Protein AF-R0KTW5-F1 (afdb_monomer_lite)

Sequence (83 aa):
MEVMKVPSIKKKNDTMFNKRKIYEKIMSLVNKKENNESFVKLEDIWRETQGLYTRHEVEDVISSFCSTGTWVRTENDEIKIFE

Structure (mmCIF, N/CA/C/O backbone):
data_AF-R0KTW5-F1
#
_entry.id   AF-R0KTW5-F1
#
loop_
_atom_site.group_PDB
_atom_site.id
_atom_site.type_symbol
_atom_site.label_atom_id
_atom_site.label_alt_id
_atom_site.label_comp_id
_atom_site.label_asym_id
_atom_site.label_entity_id
_atom_site.label_seq_id
_atom_site.pdbx_PDB_ins_code
_atom_site.Cartn_x
_atom_site.Cartn_y
_atom_site.Cartn_z
_atom_site.occupancy
_atom_site.B_iso_or_equiv
_atom_site.auth_seq_id
_atom_site.auth_comp_id
_atom_site.auth_asym_id
_atom_site.auth_atom_id
_atom_site.pdbx_PDB_model_num
ATOM 1 N N . MET A 1 1 ? 43.092 -0.718 -31.199 1.00 37.25 1 MET A N 1
ATOM 2 C CA . MET A 1 1 ? 42.566 0.022 -30.034 1.00 37.25 1 MET A CA 1
ATOM 3 C C . MET A 1 1 ? 41.394 -0.789 -29.506 1.00 37.25 1 MET A C 1
ATOM 5 O O . MET A 1 1 ? 40.332 -0.777 -30.113 1.00 37.25 1 MET A O 1
ATOM 9 N N . GLU A 1 2 ? 41.626 -1.618 -28.491 1.00 44.47 2 GLU A N 1
ATOM 10 C CA . GLU A 1 2 ? 40.582 -2.472 -27.917 1.00 44.47 2 GLU A CA 1
ATOM 11 C C . GLU A 1 2 ? 39.733 -1.628 -26.964 1.00 44.47 2 GLU A C 1
ATOM 13 O O . GLU A 1 2 ? 40.164 -1.244 -25.880 1.00 44.47 2 GLU A O 1
ATOM 18 N N . VAL A 1 3 ? 38.531 -1.267 -27.411 1.00 56.94 3 VAL A N 1
ATOM 19 C CA . VAL A 1 3 ? 37.536 -0.576 -26.588 1.00 56.94 3 VAL A CA 1
ATOM 20 C C . VAL A 1 3 ? 36.953 -1.572 -25.588 1.00 56.94 3 VAL A C 1
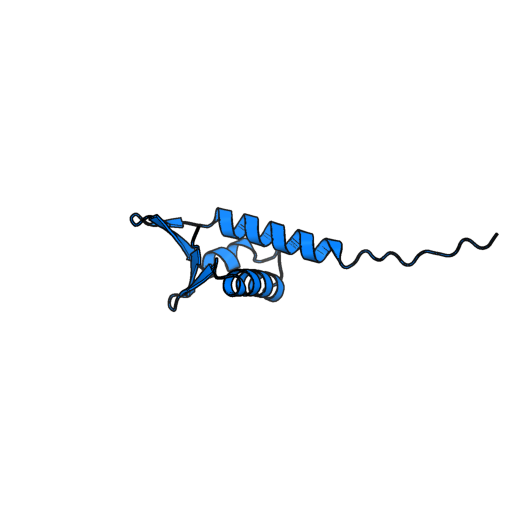ATOM 22 O O . VAL A 1 3 ? 36.096 -2.388 -25.926 1.00 56.94 3 VAL A O 1
ATOM 25 N N . MET A 1 4 ? 37.438 -1.524 -24.346 1.00 52.91 4 MET A N 1
ATOM 26 C CA . MET A 1 4 ? 36.862 -2.275 -23.231 1.00 52.91 4 MET A CA 1
ATOM 27 C C . MET A 1 4 ? 35.372 -1.920 -23.086 1.00 52.91 4 MET A C 1
ATOM 29 O O . MET A 1 4 ? 35.012 -0.791 -22.754 1.00 52.91 4 MET A O 1
ATOM 33 N N . LYS A 1 5 ? 34.490 -2.896 -23.341 1.00 50.47 5 LYS A N 1
ATOM 34 C CA . LYS A 1 5 ? 33.054 -2.810 -23.040 1.00 50.47 5 LYS A CA 1
ATOM 35 C C . LYS A 1 5 ? 32.883 -2.672 -21.528 1.00 50.47 5 LYS A C 1
ATOM 37 O O . LYS A 1 5 ? 33.042 -3.643 -20.794 1.00 50.47 5 LYS A O 1
ATOM 42 N N . VAL A 1 6 ? 32.527 -1.474 -21.074 1.00 58.56 6 VAL A N 1
ATOM 43 C CA . VAL A 1 6 ? 32.111 -1.228 -19.689 1.00 58.56 6 VAL A CA 1
ATOM 44 C C . VAL A 1 6 ? 30.836 -2.044 -19.426 1.00 58.56 6 VAL A C 1
ATOM 46 O O . VAL A 1 6 ? 29.838 -1.837 -20.127 1.00 58.56 6 VAL A O 1
ATOM 49 N N . PRO A 1 7 ? 30.823 -2.982 -18.459 1.00 46.88 7 PRO A N 1
ATOM 50 C CA . PRO A 1 7 ? 29.616 -3.721 -18.132 1.00 46.88 7 PRO A CA 1
ATOM 51 C C . PRO A 1 7 ? 28.588 -2.728 -17.597 1.00 46.88 7 PRO A C 1
ATOM 53 O O . PRO A 1 7 ? 28.809 -2.028 -16.610 1.00 46.88 7 PRO A O 1
ATOM 56 N N . SER A 1 8 ? 27.466 -2.622 -18.301 1.00 50.50 8 SER A N 1
ATOM 57 C CA . SER A 1 8 ? 26.388 -1.707 -17.958 1.00 50.50 8 SER A CA 1
ATOM 58 C C . SER A 1 8 ? 25.771 -2.137 -16.627 1.00 50.50 8 SER A C 1
ATOM 60 O O . SER A 1 8 ? 24.936 -3.039 -16.579 1.00 50.50 8 SER A O 1
ATOM 62 N N . ILE A 1 9 ? 26.167 -1.479 -15.537 1.00 49.16 9 ILE A N 1
ATOM 63 C CA . ILE A 1 9 ? 25.501 -1.551 -14.231 1.00 49.16 9 ILE A CA 1
ATOM 64 C C . ILE A 1 9 ? 24.145 -0.840 -14.379 1.00 49.16 9 ILE A C 1
ATOM 66 O O . ILE A 1 9 ? 23.951 0.281 -13.931 1.00 49.16 9 ILE A O 1
ATOM 70 N N . LYS A 1 10 ? 23.202 -1.458 -15.096 1.00 51.88 10 LYS A N 1
ATOM 71 C CA . LYS A 1 10 ? 21.852 -0.916 -15.326 1.00 51.88 10 LYS A CA 1
ATOM 72 C C . LYS A 1 10 ? 20.795 -1.491 -14.384 1.00 51.88 10 LYS A C 1
ATOM 74 O O . LYS A 1 10 ? 19.653 -1.073 -14.444 1.00 51.88 10 LYS A O 1
ATOM 79 N N . LYS A 1 11 ? 21.143 -2.428 -13.498 1.00 51.53 11 LYS A N 1
ATOM 80 C CA . LYS A 1 11 ? 20.129 -3.169 -12.725 1.00 51.53 11 LYS A CA 1
ATOM 81 C C . LYS A 1 11 ? 19.687 -2.531 -11.404 1.00 51.53 11 LYS A C 1
ATOM 83 O O . LYS A 1 11 ? 18.639 -2.912 -10.911 1.00 51.53 11 LYS A O 1
ATOM 88 N N . LYS A 1 12 ? 20.438 -1.589 -10.818 1.00 50.41 12 LYS A N 1
ATOM 89 C CA . LYS A 1 12 ? 20.072 -1.013 -9.503 1.00 50.41 12 LYS A CA 1
ATOM 90 C C . LYS A 1 12 ? 19.102 0.175 -9.578 1.00 50.41 12 LYS A C 1
ATOM 92 O O . LYS A 1 12 ? 18.334 0.372 -8.642 1.00 50.41 12 LYS A O 1
ATOM 97 N N . ASN A 1 13 ? 19.112 0.940 -10.671 1.00 51.59 13 ASN A N 1
ATOM 98 C CA . ASN A 1 13 ? 18.286 2.150 -10.777 1.00 51.59 13 ASN A CA 1
ATOM 99 C C . ASN A 1 13 ? 16.810 1.852 -11.073 1.00 51.59 13 ASN A C 1
ATOM 101 O O . ASN A 1 13 ? 15.948 2.559 -10.558 1.00 51.59 13 ASN A O 1
ATOM 105 N N . ASP A 1 14 ? 16.510 0.791 -11.827 1.00 55.88 14 ASP A N 1
ATOM 106 C CA . ASP A 1 14 ? 15.126 0.381 -12.109 1.00 55.88 14 ASP A CA 1
ATOM 107 C C . ASP A 1 14 ? 14.361 0.017 -10.830 1.00 55.88 14 ASP A C 1
ATOM 109 O O . ASP A 1 14 ? 13.232 0.455 -10.622 1.00 55.88 14 ASP A O 1
ATOM 113 N N . THR A 1 15 ? 15.003 -0.707 -9.909 1.00 58.00 15 THR A N 1
ATOM 114 C CA . THR A 1 15 ? 14.355 -1.156 -8.670 1.00 58.00 15 THR A CA 1
ATOM 115 C C . THR A 1 15 ? 13.973 0.018 -7.769 1.00 58.00 15 THR A C 1
ATOM 117 O O . THR A 1 15 ? 12.873 0.050 -7.225 1.00 58.00 15 THR A O 1
ATOM 120 N N . MET A 1 16 ? 14.850 1.017 -7.629 1.00 59.06 16 MET A N 1
ATOM 121 C CA . MET A 1 16 ? 14.576 2.191 -6.792 1.00 59.06 16 MET A CA 1
ATOM 122 C C . MET A 1 16 ? 13.482 3.083 -7.400 1.00 59.06 16 MET A C 1
ATOM 124 O O . MET A 1 16 ? 12.655 3.638 -6.676 1.00 59.06 16 MET A O 1
ATOM 128 N N . PHE A 1 17 ? 13.437 3.172 -8.733 1.00 66.25 17 PHE A N 1
ATOM 129 C CA . PHE A 1 17 ? 12.397 3.899 -9.458 1.00 66.25 17 PHE A CA 1
ATOM 130 C C . PHE A 1 17 ? 11.022 3.229 -9.321 1.00 66.25 17 PHE A C 1
ATOM 132 O O . PHE A 1 17 ? 10.021 3.917 -9.115 1.00 66.25 17 PHE A O 1
ATOM 139 N N . ASN A 1 18 ? 10.975 1.893 -9.341 1.00 77.19 18 ASN A N 1
ATOM 140 C CA . ASN A 1 18 ? 9.745 1.135 -9.114 1.00 77.19 18 ASN A CA 1
ATOM 141 C C . ASN A 1 18 ? 9.198 1.338 -7.700 1.00 77.19 18 ASN A C 1
ATOM 143 O O . ASN A 1 18 ? 8.012 1.622 -7.558 1.00 77.19 18 ASN A O 1
ATOM 147 N N . LYS A 1 19 ? 10.048 1.294 -6.662 1.00 81.56 19 LYS A N 1
ATOM 148 C CA . LYS A 1 19 ? 9.600 1.510 -5.273 1.00 81.56 19 LYS A CA 1
ATOM 149 C C . LYS A 1 19 ? 8.929 2.867 -5.079 1.00 81.56 19 LYS A C 1
ATOM 151 O O . LYS A 1 19 ? 7.867 2.946 -4.468 1.00 81.56 19 LYS A O 1
ATOM 156 N N . ARG A 1 20 ? 9.521 3.929 -5.636 1.00 84.12 20 ARG A N 1
ATOM 157 C CA . ARG A 1 20 ? 8.950 5.281 -5.560 1.00 84.12 20 ARG A CA 1
ATOM 158 C C . ARG A 1 20 ? 7.595 5.368 -6.260 1.00 84.12 20 ARG A C 1
ATOM 160 O O . ARG A 1 20 ? 6.665 5.927 -5.696 1.00 84.12 20 ARG A O 1
ATOM 167 N N . LYS A 1 21 ? 7.461 4.775 -7.447 1.00 86.38 21 LYS A N 1
ATOM 168 C CA . LYS A 1 21 ? 6.184 4.758 -8.173 1.00 86.38 21 LYS A CA 1
ATOM 169 C C . LYS A 1 21 ? 5.099 3.962 -7.452 1.00 86.38 21 LYS A C 1
ATOM 171 O O . LYS A 1 21 ? 3.950 4.393 -7.431 1.00 86.38 21 LYS A O 1
ATOM 176 N N . ILE A 1 22 ? 5.456 2.819 -6.861 1.00 87.00 22 ILE A N 1
ATOM 177 C CA . ILE A 1 22 ? 4.537 2.022 -6.038 1.00 87.00 22 ILE A CA 1
ATOM 178 C C . ILE A 1 22 ? 4.080 2.856 -4.839 1.00 87.00 22 ILE A C 1
ATOM 180 O O . ILE A 1 22 ? 2.885 2.933 -4.582 1.00 87.00 22 ILE A O 1
ATOM 184 N N . TYR A 1 23 ? 5.005 3.540 -4.159 1.00 86.44 23 TYR A N 1
ATOM 185 C CA . TYR A 1 23 ? 4.672 4.453 -3.067 1.00 86.44 23 TYR A CA 1
ATOM 186 C C . TYR A 1 23 ? 3.702 5.555 -3.506 1.00 86.44 23 TYR A C 1
ATOM 188 O O . TYR A 1 23 ? 2.669 5.732 -2.873 1.00 86.44 23 TYR A O 1
ATOM 196 N N . GLU A 1 24 ? 3.988 6.260 -4.604 1.00 87.56 24 GLU A N 1
ATOM 197 C CA . GLU A 1 24 ? 3.118 7.330 -5.113 1.00 87.56 24 GLU A CA 1
ATOM 198 C C . GLU A 1 24 ? 1.718 6.808 -5.466 1.00 87.56 24 GLU A C 1
ATOM 200 O O . GLU A 1 24 ? 0.720 7.453 -5.143 1.00 87.56 24 GLU A O 1
ATOM 205 N N . LYS A 1 25 ? 1.625 5.605 -6.048 1.00 87.69 25 LYS A N 1
ATOM 206 C CA . LYS A 1 25 ? 0.342 4.928 -6.280 1.00 87.69 25 LYS A CA 1
ATOM 207 C C . LYS A 1 25 ? -0.393 4.622 -4.980 1.00 87.69 25 LYS A C 1
ATOM 209 O O . LYS A 1 25 ? -1.569 4.944 -4.875 1.00 87.69 25 LYS A O 1
ATOM 214 N N . ILE A 1 26 ? 0.287 4.040 -3.993 1.00 87.38 26 ILE A N 1
ATOM 215 C CA . ILE A 1 26 ? -0.313 3.728 -2.690 1.00 87.38 26 ILE A CA 1
ATOM 216 C C . ILE A 1 26 ? -0.800 5.011 -2.008 1.00 87.38 26 ILE A C 1
ATOM 218 O O . ILE A 1 26 ? -1.930 5.043 -1.534 1.00 87.38 26 ILE A O 1
ATOM 222 N N . MET A 1 27 ? 0.001 6.081 -2.028 1.00 85.19 27 MET A N 1
ATOM 223 C CA . MET A 1 27 ? -0.371 7.399 -1.500 1.00 85.19 27 MET A CA 1
ATOM 224 C C . MET A 1 27 ? -1.595 7.997 -2.198 1.00 85.19 27 MET A C 1
ATOM 226 O O . MET A 1 27 ? -2.423 8.626 -1.546 1.00 85.19 27 MET A O 1
ATOM 230 N N . SER A 1 28 ? -1.761 7.762 -3.501 1.00 87.19 28 SER A N 1
ATOM 231 C CA . SER A 1 28 ? -2.955 8.198 -4.234 1.00 87.19 28 SER A CA 1
ATOM 232 C 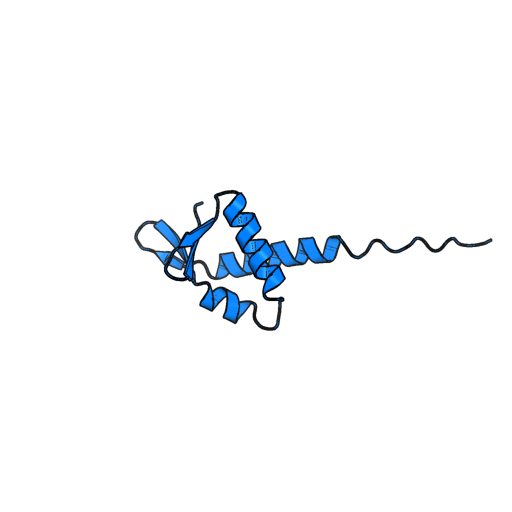C . SER A 1 28 ? -4.229 7.435 -3.848 1.00 87.19 28 SER A C 1
ATOM 234 O O . SER A 1 28 ? -5.321 7.915 -4.143 1.00 87.19 28 SER A O 1
ATOM 236 N N . LEU A 1 29 ? -4.108 6.258 -3.226 1.00 87.00 29 LEU A N 1
ATOM 237 C CA . LEU A 1 29 ? -5.232 5.420 -2.783 1.00 87.00 29 LEU A CA 1
ATOM 238 C C . LEU A 1 29 ? -5.575 5.623 -1.305 1.00 87.00 29 LEU A C 1
ATOM 240 O O . LEU A 1 29 ? -6.455 4.950 -0.764 1.00 87.00 29 LEU A O 1
ATOM 244 N N . VAL A 1 30 ? -4.871 6.536 -0.641 1.00 86.44 30 VAL A N 1
ATOM 245 C CA . VAL A 1 30 ? -5.087 6.845 0.765 1.00 86.44 30 VAL A CA 1
ATOM 246 C C . VAL A 1 30 ? -6.436 7.510 0.933 1.00 86.44 30 VAL 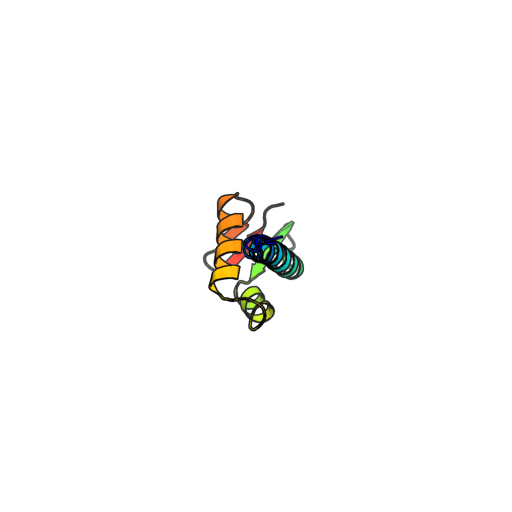A C 1
ATOM 248 O O . VAL A 1 30 ? -6.692 8.606 0.437 1.00 86.44 30 VAL A O 1
ATOM 251 N N . ASN A 1 31 ? -7.294 6.839 1.685 1.00 82.81 31 ASN A N 1
ATOM 252 C CA . ASN A 1 31 ? -8.553 7.379 2.141 1.00 82.81 31 ASN A CA 1
ATOM 253 C C . ASN A 1 31 ? -8.321 8.083 3.477 1.00 82.81 31 ASN A C 1
ATOM 255 O O . ASN A 1 31 ? -7.698 7.535 4.387 1.00 82.81 31 ASN A O 1
ATOM 259 N N . LYS A 1 32 ? -8.846 9.302 3.605 1.00 76.50 32 LYS A N 1
ATOM 260 C CA . LYS A 1 32 ? -8.859 10.031 4.875 1.00 76.50 32 LYS A CA 1
ATOM 261 C C . LYS A 1 32 ? -10.166 9.732 5.597 1.00 76.50 32 LYS A C 1
ATOM 263 O O . LYS A 1 32 ? -11.242 9.990 5.061 1.00 76.50 32 LYS A O 1
ATOM 268 N N . LYS A 1 33 ? -10.080 9.163 6.799 1.00 72.50 33 LYS A N 1
ATOM 269 C CA . LYS A 1 33 ? -11.227 9.026 7.709 1.00 72.50 33 LYS A CA 1
ATOM 270 C C . LYS A 1 33 ? -11.487 10.359 8.415 1.00 72.50 33 LYS A C 1
ATOM 272 O O . LYS A 1 33 ? -10.577 11.170 8.567 1.00 72.50 33 LYS A O 1
ATOM 277 N N . GLU A 1 34 ? -12.710 10.551 8.908 1.00 67.56 34 GLU A N 1
ATOM 278 C CA . GLU A 1 34 ? -13.128 11.764 9.640 1.00 67.56 34 GLU A CA 1
ATOM 279 C C . GLU A 1 34 ? -12.252 12.082 10.866 1.00 67.56 34 GLU A C 1
ATOM 281 O O . GLU A 1 34 ? -12.193 13.226 11.301 1.00 67.56 34 GLU A O 1
ATOM 286 N N . ASN A 1 35 ? -11.512 11.098 11.386 1.00 64.88 35 ASN A N 1
ATOM 287 C CA . ASN A 1 35 ? -10.631 11.243 12.544 1.00 64.88 35 ASN A CA 1
ATOM 288 C C . ASN A 1 35 ? -9.176 11.616 12.189 1.00 64.88 35 ASN A C 1
ATOM 290 O O . ASN A 1 35 ? -8.258 11.330 12.952 1.00 64.88 35 ASN A O 1
ATOM 294 N N . ASN A 1 36 ? -8.950 12.197 11.005 1.00 68.12 36 ASN A N 1
ATOM 295 C CA . ASN A 1 36 ? -7.622 12.549 10.481 1.00 68.12 36 ASN A CA 1
ATOM 296 C C . ASN A 1 36 ? -6.671 11.344 10.287 1.00 68.12 36 ASN A C 1
ATOM 298 O O . ASN A 1 36 ? -5.472 11.514 10.086 1.00 68.12 36 ASN A O 1
ATOM 302 N N . GLU A 1 37 ? -7.207 10.122 10.331 1.00 77.44 37 GLU A N 1
ATOM 303 C CA . GLU A 1 37 ? -6.463 8.896 10.063 1.00 77.44 37 GLU A CA 1
ATOM 304 C C . GLU A 1 37 ? -6.458 8.614 8.557 1.00 77.44 37 GLU A C 1
ATOM 306 O O . GLU A 1 37 ? -7.507 8.412 7.935 1.00 77.44 37 GLU A O 1
ATOM 311 N N . SER A 1 38 ? -5.260 8.574 7.982 1.00 86.56 38 SER A N 1
ATOM 312 C CA . SER A 1 38 ? -5.014 8.135 6.612 1.00 86.56 38 SER A CA 1
ATOM 313 C C . SER A 1 38 ? -4.907 6.610 6.590 1.00 86.56 38 SER A C 1
ATOM 315 O O . SER A 1 38 ? -4.105 6.025 7.316 1.00 86.56 38 SER A O 1
ATOM 317 N N . PHE A 1 39 ? -5.716 5.938 5.776 1.00 87.81 39 PHE A N 1
ATOM 318 C CA . PHE A 1 39 ? -5.653 4.486 5.616 1.00 87.81 39 PHE A CA 1
ATOM 319 C C . PHE A 1 39 ? -5.839 4.082 4.157 1.00 87.81 39 PHE A C 1
ATOM 321 O O . PHE A 1 39 ? -6.498 4.761 3.374 1.00 87.81 39 PHE A O 1
ATOM 328 N N . VAL A 1 40 ? -5.266 2.950 3.780 1.00 89.31 40 VAL A N 1
ATOM 329 C CA . VAL A 1 40 ? -5.395 2.378 2.442 1.00 89.31 40 VAL A CA 1
ATOM 330 C C . VAL A 1 40 ? -5.644 0.882 2.565 1.00 89.31 40 VAL A C 1
ATOM 332 O 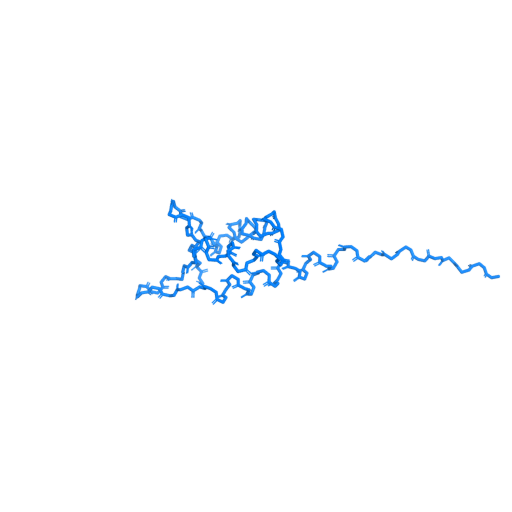O . VAL A 1 40 ? -4.992 0.195 3.347 1.00 89.31 40 VAL A O 1
ATOM 335 N N . LYS A 1 41 ? -6.611 0.357 1.815 1.00 90.56 41 LYS A N 1
ATOM 336 C CA . LYS A 1 41 ? -6.898 -1.079 1.816 1.00 90.56 41 LYS A CA 1
ATOM 337 C C . LYS A 1 41 ? -5.867 -1.806 0.970 1.00 90.56 41 LYS A C 1
ATOM 339 O O . LYS A 1 41 ? -5.584 -1.391 -0.153 1.00 90.56 41 LYS A O 1
ATOM 344 N N . LEU A 1 42 ? -5.345 -2.923 1.471 1.00 88.12 42 LEU A N 1
ATOM 345 C CA . LEU A 1 42 ? -4.418 -3.750 0.702 1.00 88.12 42 LEU A CA 1
ATOM 346 C C . LEU A 1 42 ? -5.059 -4.268 -0.578 1.00 88.12 42 LEU A C 1
ATOM 348 O O . LEU A 1 42 ? -4.384 -4.329 -1.595 1.00 88.12 42 LEU A O 1
ATOM 352 N N . GLU A 1 43 ? -6.351 -4.588 -0.556 1.00 89.19 43 GLU A N 1
ATOM 353 C CA . GLU A 1 43 ? -7.081 -5.004 -1.755 1.00 89.19 43 GLU A CA 1
ATOM 354 C C . GLU A 1 43 ? -7.031 -3.947 -2.867 1.00 89.19 43 GLU A C 1
ATOM 356 O O . GLU A 1 43 ? -6.747 -4.289 -4.014 1.00 89.19 43 GLU A O 1
ATOM 361 N N . ASP A 1 44 ? -7.228 -2.665 -2.539 1.00 89.31 44 ASP A N 1
ATOM 362 C CA . ASP A 1 44 ? -7.136 -1.585 -3.527 1.00 89.31 44 ASP A CA 1
ATOM 363 C C . ASP A 1 44 ? -5.702 -1.429 -4.044 1.00 89.31 44 ASP A C 1
ATOM 365 O O . ASP A 1 44 ? -5.508 -1.272 -5.249 1.00 89.31 44 ASP A O 1
ATOM 369 N N . ILE A 1 45 ? -4.691 -1.563 -3.173 1.00 88.75 45 ILE A N 1
ATOM 370 C CA . ILE A 1 45 ? -3.280 -1.585 -3.592 1.00 88.75 45 ILE A CA 1
ATOM 371 C C . ILE A 1 45 ? -3.039 -2.736 -4.565 1.00 88.75 45 ILE A C 1
ATOM 373 O O . ILE A 1 45 ? -2.450 -2.528 -5.627 1.00 88.75 45 ILE A O 1
ATOM 377 N N . TRP A 1 46 ? -3.493 -3.946 -4.230 1.00 89.06 46 TRP A N 1
ATOM 378 C CA . TRP A 1 46 ? -3.333 -5.118 -5.082 1.00 89.06 46 TRP A CA 1
ATOM 379 C C . TRP A 1 46 ? -4.014 -4.911 -6.423 1.00 89.06 46 TRP A C 1
ATOM 381 O O . TRP A 1 46 ? -3.384 -5.149 -7.446 1.00 89.06 46 TRP A O 1
ATOM 391 N N . ARG A 1 47 ? -5.242 -4.390 -6.434 1.00 89.12 47 ARG A N 1
ATOM 392 C CA . ARG A 1 47 ? -5.999 -4.136 -7.662 1.00 89.12 47 ARG A CA 1
ATOM 393 C C . ARG A 1 47 ? -5.317 -3.099 -8.558 1.00 89.12 47 ARG A C 1
ATOM 395 O O . ARG A 1 47 ? -5.254 -3.297 -9.765 1.00 89.12 47 ARG A O 1
ATOM 402 N N . GLU A 1 48 ? -4.763 -2.036 -7.980 1.00 87.75 48 GLU A N 1
ATOM 403 C CA . GLU A 1 48 ? -4.083 -0.954 -8.713 1.00 87.75 48 GLU A CA 1
ATOM 404 C C . GLU A 1 48 ? -2.661 -1.282 -9.172 1.00 87.75 48 GLU A C 1
ATOM 406 O O . GLU A 1 48 ? -2.134 -0.650 -10.097 1.00 87.75 48 GLU A O 1
ATOM 411 N N . THR A 1 49 ? -2.008 -2.223 -8.494 1.00 85.06 49 THR A N 1
ATOM 412 C CA . THR A 1 49 ? -0.656 -2.686 -8.830 1.00 85.06 49 THR A CA 1
ATOM 413 C C . THR A 1 49 ? -0.670 -3.961 -9.672 1.00 85.06 49 THR A C 1
ATOM 415 O O . THR A 1 49 ? 0.349 -4.292 -10.285 1.00 85.06 49 THR A O 1
ATOM 418 N N . GLN A 1 50 ? -1.820 -4.638 -9.776 1.00 85.19 50 GLN A N 1
ATOM 419 C CA . GLN A 1 50 ? -2.003 -5.847 -10.572 1.00 85.19 50 GLN A CA 1
ATOM 420 C C . GLN A 1 50 ? -1.650 -5.591 -12.041 1.00 85.19 50 GLN A C 1
ATOM 422 O O . GLN A 1 50 ? -2.217 -4.727 -12.705 1.00 85.19 50 GLN A O 1
ATOM 427 N N . GLY A 1 51 ? -0.691 -6.360 -12.559 1.00 82.44 51 GLY A N 1
ATOM 428 C CA . GLY A 1 51 ? -0.216 -6.249 -13.943 1.00 82.44 51 GLY A CA 1
ATOM 429 C C . GLY A 1 51 ? 0.829 -5.153 -14.185 1.00 82.44 51 GLY A C 1
ATOM 430 O O . GLY A 1 51 ? 1.452 -5.159 -15.243 1.00 82.44 51 GLY A O 1
ATOM 431 N N . LEU A 1 52 ? 1.069 -4.261 -13.216 1.00 85.62 52 LEU A N 1
ATOM 432 C CA . LEU A 1 52 ? 2.130 -3.246 -13.278 1.00 85.62 52 LEU A CA 1
ATOM 433 C C . LEU A 1 52 ? 3.371 -3.656 -12.482 1.00 85.62 52 LEU A C 1
ATOM 435 O O . LEU A 1 52 ? 4.491 -3.418 -12.929 1.00 85.62 52 LEU A O 1
ATOM 439 N N . TYR A 1 53 ? 3.164 -4.267 -11.315 1.00 86.69 53 TYR A N 1
ATOM 440 C CA . TYR A 1 53 ? 4.224 -4.669 -10.396 1.00 86.69 53 TYR A CA 1
ATOM 441 C C . TYR A 1 53 ? 3.998 -6.092 -9.904 1.00 86.69 53 TYR A C 1
ATOM 443 O O . TYR A 1 53 ? 2.872 -6.597 -9.872 1.00 86.69 53 TYR A O 1
ATOM 451 N N . THR A 1 54 ? 5.080 -6.754 -9.505 1.00 86.44 54 THR A N 1
ATOM 452 C CA . THR A 1 54 ? 4.964 -8.059 -8.856 1.00 86.44 54 THR A CA 1
ATOM 453 C C . THR A 1 54 ? 4.499 -7.903 -7.413 1.00 86.44 54 THR A C 1
ATOM 455 O O . THR A 1 54 ? 4.808 -6.915 -6.746 1.00 86.44 54 THR A O 1
ATOM 458 N N . ARG A 1 55 ? 3.797 -8.921 -6.895 1.00 87.19 55 ARG A N 1
ATOM 459 C CA . ARG A 1 55 ? 3.352 -8.940 -5.493 1.00 87.19 55 ARG A CA 1
ATOM 460 C C . ARG A 1 55 ? 4.515 -8.690 -4.530 1.00 87.19 55 ARG A C 1
ATOM 462 O O . ARG A 1 55 ? 4.399 -7.889 -3.615 1.00 87.19 55 ARG A O 1
ATOM 469 N N . HIS A 1 56 ? 5.65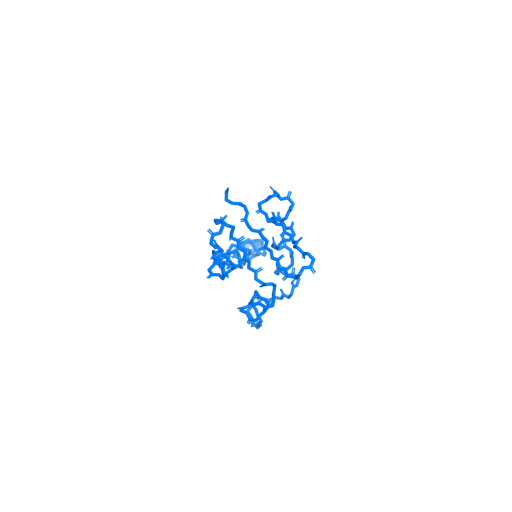9 -9.306 -4.818 1.00 86.50 56 HIS A N 1
ATOM 470 C CA . HIS A 1 56 ? 6.872 -9.179 -4.022 1.00 86.50 56 HIS A CA 1
ATOM 471 C C . HIS A 1 56 ? 7.424 -7.746 -3.975 1.00 86.50 56 HIS A C 1
ATOM 473 O O . HIS A 1 56 ? 7.808 -7.288 -2.907 1.00 86.50 56 HIS A O 1
ATOM 479 N N . GLU A 1 57 ? 7.433 -7.013 -5.095 1.00 87.12 57 GLU A N 1
ATOM 480 C CA . GLU A 1 57 ? 7.883 -5.610 -5.114 1.00 87.12 57 GLU A CA 1
ATOM 481 C C . GLU A 1 57 ? 6.989 -4.711 -4.259 1.00 87.12 57 GLU A C 1
ATOM 483 O O . GLU A 1 57 ? 7.478 -3.840 -3.544 1.00 87.12 57 GLU A O 1
ATOM 488 N N . VAL A 1 58 ? 5.677 -4.930 -4.318 1.00 87.75 58 VAL A N 1
ATOM 489 C CA . VAL A 1 58 ? 4.710 -4.157 -3.537 1.00 87.75 58 VAL A CA 1
ATOM 490 C C . VAL A 1 58 ? 4.819 -4.501 -2.049 1.00 87.75 58 VAL A C 1
ATOM 492 O O . VAL A 1 58 ? 4.836 -3.593 -1.221 1.00 87.75 58 VAL A O 1
ATOM 495 N N . GLU A 1 59 ? 4.959 -5.783 -1.694 1.00 88.38 59 GLU A N 1
ATOM 496 C CA . GLU A 1 59 ? 5.194 -6.197 -0.302 1.00 88.38 59 GLU A CA 1
ATOM 497 C C . GLU A 1 59 ? 6.517 -5.659 0.247 1.00 88.38 59 GLU A C 1
ATOM 499 O O . GLU A 1 59 ? 6.551 -5.214 1.390 1.00 88.38 59 GLU A O 1
ATOM 504 N N . ASP A 1 60 ? 7.586 -5.641 -0.551 1.00 88.50 60 ASP A N 1
ATOM 505 C CA . ASP A 1 60 ? 8.878 -5.079 -0.151 1.00 88.50 60 ASP A CA 1
ATOM 506 C C . ASP A 1 60 ?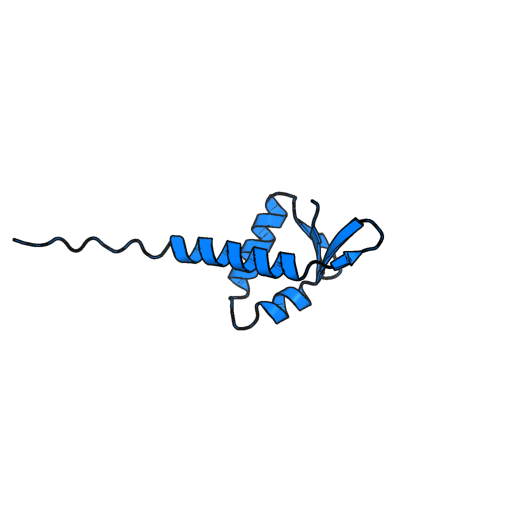 8.768 -3.577 0.155 1.00 88.50 60 ASP A C 1
ATOM 508 O O . ASP A 1 60 ? 9.279 -3.108 1.174 1.00 88.50 60 ASP A O 1
ATOM 512 N N . VAL A 1 61 ? 8.021 -2.830 -0.666 1.00 87.75 61 VAL A N 1
ATOM 513 C CA . VAL A 1 61 ? 7.718 -1.414 -0.416 1.00 87.75 61 VAL A CA 1
ATOM 514 C C . VAL A 1 61 ? 6.937 -1.250 0.884 1.00 87.75 61 VAL A C 1
ATOM 516 O O . VAL A 1 61 ? 7.371 -0.505 1.762 1.00 87.75 61 VAL A O 1
ATOM 519 N N . ILE A 1 62 ? 5.830 -1.980 1.041 1.00 87.56 62 ILE A N 1
ATOM 520 C CA . ILE A 1 62 ? 5.005 -1.939 2.255 1.00 87.56 62 ILE A CA 1
ATOM 521 C C . ILE A 1 62 ? 5.852 -2.261 3.489 1.00 87.56 62 ILE A C 1
ATOM 523 O O . ILE A 1 62 ? 5.824 -1.519 4.466 1.00 87.56 62 ILE A O 1
ATOM 527 N N . SER A 1 63 ? 6.654 -3.323 3.436 1.00 87.56 63 SER A N 1
ATOM 528 C CA . SER A 1 63 ? 7.529 -3.738 4.533 1.00 87.56 63 SER A CA 1
ATOM 529 C C . SER A 1 63 ? 8.588 -2.685 4.857 1.00 87.56 63 SER A C 1
ATOM 531 O O . SER A 1 63 ? 8.893 -2.465 6.031 1.00 87.56 63 SER A O 1
ATOM 533 N N . SER A 1 64 ? 9.140 -2.017 3.841 1.00 86.94 64 SER A N 1
ATOM 534 C CA . SER A 1 64 ? 10.116 -0.943 4.025 1.00 86.94 64 SER A CA 1
ATOM 535 C C . SER A 1 64 ? 9.509 0.241 4.779 1.00 86.94 64 SER A C 1
ATOM 537 O O . SER A 1 64 ? 10.148 0.755 5.692 1.00 86.94 64 SER A O 1
ATOM 539 N N . PHE A 1 65 ? 8.280 0.646 4.445 1.00 83.56 65 PHE A N 1
ATOM 540 C CA . PHE A 1 65 ? 7.586 1.754 5.118 1.00 83.56 65 PHE A CA 1
ATOM 541 C C . PHE A 1 65 ? 6.983 1.367 6.477 1.00 83.56 65 PHE A C 1
ATOM 543 O O . PHE A 1 65 ? 6.893 2.198 7.382 1.00 83.56 65 PHE A O 1
ATOM 550 N N . CYS A 1 66 ? 6.618 0.097 6.667 1.00 85.38 66 CYS A N 1
ATOM 551 C CA . CYS A 1 66 ? 6.266 -0.425 7.987 1.00 85.38 66 CYS A CA 1
ATOM 552 C C . CYS A 1 66 ? 7.477 -0.414 8.927 1.00 85.38 66 CYS A C 1
ATOM 554 O O . CYS A 1 66 ? 7.358 -0.073 10.100 1.00 85.38 66 CYS A O 1
ATOM 556 N N . SER A 1 67 ? 8.663 -0.730 8.402 1.00 83.44 67 SER A N 1
ATOM 557 C CA . SER A 1 67 ? 9.910 -0.734 9.174 1.00 83.44 67 SER A CA 1
ATOM 558 C C . SER A 1 67 ? 10.361 0.671 9.588 1.00 83.44 67 SER A C 1
ATOM 560 O O . SER A 1 67 ? 11.017 0.817 10.616 1.00 83.44 67 SER A O 1
ATOM 562 N N . THR A 1 68 ? 9.995 1.714 8.834 1.00 82.19 68 THR A N 1
ATOM 563 C CA . THR A 1 68 ? 10.233 3.116 9.225 1.00 82.19 68 THR A CA 1
ATOM 564 C C . THR A 1 68 ? 9.208 3.649 10.226 1.00 82.19 68 THR A C 1
ATOM 566 O O . THR A 1 68 ? 9.351 4.780 10.682 1.00 82.19 68 THR A O 1
ATOM 569 N N . GLY A 1 69 ? 8.178 2.867 10.574 1.00 80.25 69 GLY A N 1
ATOM 570 C CA . GLY A 1 69 ? 7.104 3.278 11.484 1.00 80.25 69 GLY A CA 1
ATOM 571 C C . GLY A 1 69 ? 6.111 4.270 10.875 1.00 80.25 69 GLY A C 1
ATOM 572 O O . GLY A 1 69 ? 5.205 4.729 11.561 1.00 80.25 69 GLY A O 1
ATOM 573 N N . THR A 1 70 ? 6.260 4.592 9.589 1.00 83.44 70 THR A N 1
ATOM 574 C CA . THR A 1 70 ? 5.356 5.490 8.859 1.00 83.44 70 THR A CA 1
ATOM 575 C C . THR A 1 70 ? 4.040 4.784 8.544 1.00 83.44 70 THR A C 1
ATOM 577 O O . THR A 1 70 ? 2.978 5.403 8.535 1.00 83.44 70 THR A O 1
ATOM 580 N N . TRP A 1 71 ? 4.098 3.477 8.268 1.00 88.75 71 TRP A N 1
ATOM 581 C CA . TRP A 1 71 ? 2.942 2.650 7.928 1.00 88.75 71 TRP A CA 1
ATOM 582 C C . TRP A 1 71 ? 2.711 1.574 8.990 1.00 88.75 71 TRP A C 1
ATOM 584 O O . TRP A 1 71 ? 3.654 0.997 9.525 1.00 88.75 71 TRP A O 1
ATOM 594 N N . VAL A 1 72 ? 1.450 1.264 9.276 1.00 86.88 72 VAL A N 1
ATOM 595 C CA . VAL A 1 72 ? 1.064 0.174 10.177 1.00 86.88 72 VAL A CA 1
ATOM 596 C C . VAL A 1 72 ? 0.007 -0.671 9.499 1.00 86.88 72 VAL A C 1
ATOM 598 O O . VAL A 1 72 ? -1.074 -0.191 9.161 1.00 86.88 72 VAL A O 1
ATOM 601 N N . ARG A 1 73 ? 0.312 -1.955 9.326 1.00 85.50 73 ARG A N 1
ATOM 602 C CA . ARG A 1 73 ? -0.660 -2.933 8.843 1.00 85.50 73 ARG A CA 1
ATOM 603 C C . ARG A 1 73 ? -1.626 -3.279 9.973 1.00 85.50 73 ARG A C 1
ATOM 605 O O . ARG A 1 73 ? -1.197 -3.648 11.063 1.00 85.50 73 ARG A O 1
ATOM 612 N N . THR A 1 74 ? -2.916 -3.139 9.715 1.00 84.88 74 THR A N 1
ATOM 613 C CA . THR A 1 74 ? -3.987 -3.514 10.634 1.00 84.88 74 THR A CA 1
ATOM 614 C C . THR A 1 74 ? -4.431 -4.949 10.370 1.00 84.88 74 THR A C 1
ATOM 616 O O . THR A 1 74 ? -4.190 -5.508 9.299 1.00 84.88 74 THR A O 1
ATOM 619 N N . GLU A 1 75 ? -5.133 -5.536 11.337 1.00 80.06 75 GLU A N 1
ATOM 620 C CA . GLU A 1 75 ? -5.733 -6.872 11.214 1.00 80.06 75 GLU A CA 1
ATOM 621 C C . GLU A 1 75 ? -6.864 -6.944 10.170 1.00 80.06 75 GLU A C 1
ATOM 623 O O . GLU A 1 75 ? -7.294 -8.033 9.812 1.00 80.06 75 GLU A O 1
ATOM 628 N N . ASN A 1 76 ? -7.326 -5.802 9.647 1.00 80.38 76 ASN A N 1
ATOM 629 C CA . ASN A 1 76 ? -8.378 -5.724 8.625 1.00 80.38 76 ASN A CA 1
ATOM 630 C C . ASN A 1 76 ? -7.823 -5.689 7.189 1.00 80.38 76 ASN A C 1
ATOM 632 O O . ASN A 1 76 ? -8.516 -5.249 6.275 1.00 80.38 76 ASN A O 1
ATOM 636 N N . ASP A 1 77 ? -6.562 -6.083 6.990 1.00 83.81 77 ASP A N 1
ATOM 637 C CA . ASP A 1 77 ? -5.848 -5.917 5.718 1.00 83.81 77 ASP A CA 1
ATOM 638 C C . ASP A 1 77 ? -5.852 -4.454 5.211 1.00 83.81 77 ASP A C 1
ATOM 640 O O . ASP A 1 77 ? -5.909 -4.162 4.013 1.00 83.81 77 ASP A O 1
ATOM 644 N N . GLU A 1 78 ? -5.732 -3.500 6.135 1.00 88.38 78 GLU A N 1
ATOM 645 C CA . GLU A 1 78 ? -5.561 -2.079 5.828 1.00 88.38 78 GLU A CA 1
ATOM 646 C C . GLU A 1 78 ? -4.166 -1.626 6.263 1.00 88.38 78 GLU A C 1
ATOM 648 O O . GLU A 1 78 ? -3.608 -2.114 7.242 1.00 88.38 78 GLU A O 1
ATOM 653 N N . ILE A 1 79 ? -3.585 -0.670 5.551 1.00 87.62 79 ILE A N 1
ATOM 654 C CA . ILE A 1 79 ? -2.383 0.036 5.977 1.00 87.62 79 ILE A CA 1
ATOM 655 C C . ILE A 1 79 ? -2.824 1.405 6.478 1.00 87.62 79 ILE A C 1
ATOM 657 O O . ILE A 1 79 ? -3.315 2.224 5.704 1.00 87.62 79 ILE A O 1
ATOM 661 N N . LYS A 1 80 ? -2.646 1.657 7.773 1.00 86.69 80 LYS A N 1
ATOM 662 C CA . LYS A 1 80 ? -2.727 3.001 8.348 1.00 86.69 80 LYS A CA 1
ATOM 663 C C . LYS A 1 80 ? -1.423 3.734 8.088 1.00 86.69 80 LYS A C 1
ATOM 665 O O . LYS A 1 80 ? -0.347 3.169 8.269 1.00 86.69 80 LYS A O 1
ATOM 670 N N . ILE A 1 81 ? -1.528 4.981 7.667 1.00 85.19 81 ILE A N 1
ATOM 671 C CA . ILE A 1 81 ? -0.402 5.844 7.339 1.00 85.19 81 ILE A CA 1
ATOM 672 C C . ILE A 1 81 ? -0.417 6.988 8.339 1.00 85.19 81 ILE A C 1
ATOM 674 O O . ILE A 1 81 ? -1.414 7.701 8.460 1.00 85.19 81 ILE A O 1
ATOM 678 N N . PHE A 1 82 ? 0.684 7.122 9.064 1.00 76.25 82 PHE A N 1
ATOM 679 C CA . PHE A 1 82 ? 0.911 8.194 10.016 1.00 76.25 82 PHE A CA 1
ATOM 680 C C . PHE A 1 82 ? 1.794 9.238 9.321 1.00 76.25 82 PHE A C 1
ATOM 682 O O . PHE A 1 82 ? 2.908 8.914 8.907 1.00 76.25 82 PHE A O 1
ATOM 689 N N . GLU A 1 83 ? 1.249 10.442 9.114 1.00 62.31 83 GLU A N 1
ATOM 690 C CA . GLU A 1 83 ? 1.992 11.628 8.642 1.00 62.31 83 GLU A CA 1
ATOM 691 C C . GLU A 1 83 ? 2.770 12.290 9.786 1.00 62.31 83 GLU A C 1
ATOM 693 O O . GLU A 1 83 ? 2.232 12.338 10.919 1.00 62.31 83 GLU A O 1
#

Organism: Nosema bombycis (strain CQ1 / CVCC 102059) (NCBI:txid578461)

Radius of gyration: 17.01 Å; chains: 1; bounding box: 56×22×43 Å

Foldseek 3Di:
DDDPDDPPPPPPPVLVVLLVVLVVVQVVQWDQDPVRKTKHAVVVSCVSCPPVDDPVSNVVSQVVCVVVVQWDQDPRRMIIGDD

Secondary structure (DSSP, 8-state):
----------HHHHHHHHHHHHHHHHHHTPEEPTTS-EEEEHHHHHHHHTTTS-HHHHHHHHHHHHHTTSEEE-TTSEEEE--

pLDDT: mean 77.71, std 14.15, range [37.25, 90.56]